Protein AF-A0A1Q7LDL9-F1 (afdb_monomer)

Solvent-accessible surface area (backbone atoms only — not comparable to full-atom values): 6620 Å² total; per-residue (Å²): 138,89,86,85,87,60,96,47,72,62,63,42,16,44,54,49,20,53,54,46,51,75,64,62,72,51,67,47,72,52,79,84,56,84,86,39,49,61,25,43,54,41,41,68,68,46,92,80,62,68,34,70,64,28,32,40,36,53,66,73,58,62,73,74,49,56,92,86,45,90,86,44,47,70,58,53,44,42,66,63,42,33,66,70,57,49,45,73,43,73,46,76,63,55,26,69,52,61,64,71,60,42,52,49,60,54,56,76,72,111

Mean predicted aligned error: 3.22 Å

Sequence (110 aa):
MIVRVFEDKHSLSEAAAEQASAAVRRAVIVATRASQLDFIDALTNAKNNDWQRVEMFHLDEYVGLPISHPAIFRKYLLDRLIHKVGIKRYHFLDGSDHPAEVVRRVGEAL

Foldseek 3Di:
DDDDDDPDLLVVLLVLLVVCLVVFDAEDEDDDDPSCQNNLVNNLPDPRDPLQRHAYEYDDFAAPDDPPDPPTVVVVCCVRPCVSNPRDHYQDQDNDDDNVVSCV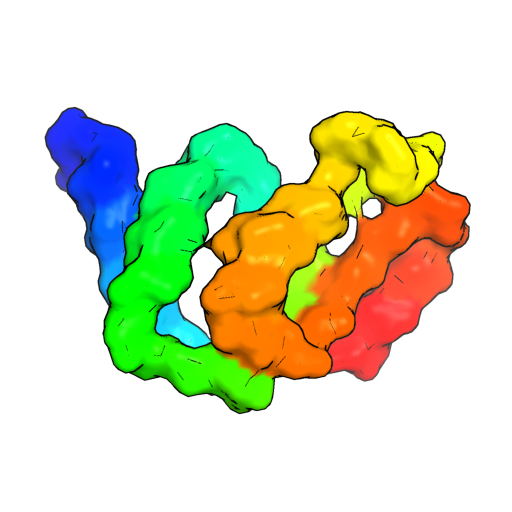VSVVVD

Nearest PDB structures (foldseek):
  2ri0-assembly2_B  TM=8.093E-01  e=4.390E-05  Streptococcus mutans
  3lwd-assembly1_A-2  TM=8.182E-01  e=7.830E-05  Chromohalobacter israelensis DSM 3043
  3h5w-assembly1_A  TM=4.295E-01  e=3.797E-01  Rattus norvegicus
  2qu7-assembly1_B  TM=5.177E-01  e=1.288E+00  Staphylococcus saprophyticus subsp. saprophyticus ATCC 15305 = NCTC 7292

Structure (mmCIF, N/CA/C/O backbone):
data_AF-A0A1Q7LDL9-F1
#
_entry.id   AF-A0A1Q7LDL9-F1
#
loop_
_atom_site.group_PDB
_atom_site.id
_atom_site.type_symbol
_atom_site.label_atom_id
_atom_site.label_alt_id
_atom_site.label_comp_id
_atom_site.label_asym_id
_atom_site.label_entity_id
_atom_site.label_seq_id
_atom_site.pdbx_PDB_ins_code
_atom_site.Cartn_x
_atom_site.Cartn_y
_atom_site.Cartn_z
_atom_site.occupancy
_atom_site.B_iso_or_equiv
_atom_site.auth_seq_id
_atom_site.auth_comp_id
_atom_site.auth_asym_id
_atom_site.auth_atom_id
_atom_site.pdbx_PDB_model_num
ATOM 1 N N . MET A 1 1 ? -21.027 12.546 -4.596 1.00 86.69 1 MET A N 1
ATOM 2 C CA . MET A 1 1 ? -19.620 12.782 -4.206 1.00 86.69 1 MET A CA 1
ATOM 3 C C . MET A 1 1 ? -19.623 13.386 -2.813 1.00 86.69 1 MET A C 1
ATOM 5 O O . MET A 1 1 ? -20.337 14.359 -2.618 1.00 86.69 1 MET A O 1
ATOM 9 N N . ILE A 1 2 ? -18.911 12.790 -1.856 1.00 94.19 2 ILE A N 1
ATOM 10 C CA . ILE A 1 2 ? -18.773 13.330 -0.495 1.00 94.19 2 ILE A CA 1
ATOM 11 C C . ILE A 1 2 ? -17.408 14.010 -0.416 1.00 94.19 2 ILE A C 1
ATOM 13 O O . ILE A 1 2 ? -16.407 13.394 -0.772 1.00 94.19 2 ILE A O 1
ATOM 17 N N . VAL A 1 3 ? -17.373 15.262 0.035 1.00 96.50 3 VAL A N 1
ATOM 18 C CA . VAL A 1 3 ? -16.135 16.020 0.254 1.00 96.50 3 VAL A CA 1
ATOM 19 C C . VAL A 1 3 ? -16.023 16.310 1.743 1.00 96.50 3 VAL A C 1
ATOM 21 O O . VAL A 1 3 ? -16.973 16.795 2.353 1.00 96.50 3 VAL A O 1
ATOM 24 N N . ARG A 1 4 ? -14.869 15.991 2.328 1.00 97.44 4 ARG A N 1
ATOM 25 C CA . ARG A 1 4 ? -14.530 16.292 3.722 1.00 97.44 4 ARG A CA 1
ATOM 26 C C . ARG A 1 4 ? -13.294 17.181 3.717 1.00 97.44 4 ARG A C 1
ATOM 28 O O . ARG A 1 4 ? -12.340 16.881 3.005 1.00 97.44 4 ARG A O 1
ATOM 35 N N . VAL A 1 5 ? -13.331 18.260 4.488 1.00 97.69 5 VAL A N 1
ATOM 36 C CA . VAL A 1 5 ? -12.206 19.184 4.667 1.00 97.69 5 VAL A CA 1
ATOM 37 C C . VAL A 1 5 ? -11.743 19.061 6.110 1.00 97.69 5 VAL A C 1
ATOM 39 O O . VAL A 1 5 ? -12.571 19.011 7.017 1.00 97.69 5 VAL A O 1
ATOM 42 N N . PHE A 1 6 ? -10.434 18.977 6.297 1.00 97.94 6 PHE A N 1
ATOM 43 C CA . PHE A 1 6 ? -9.790 18.840 7.597 1.00 97.94 6 PHE A CA 1
ATOM 44 C C . PHE A 1 6 ? -8.864 20.028 7.820 1.00 97.94 6 PHE A C 1
ATOM 46 O O . PHE A 1 6 ? -8.432 20.665 6.858 1.00 97.94 6 PHE A O 1
ATOM 53 N N . GLU A 1 7 ? -8.590 20.325 9.084 1.00 97.94 7 GLU A N 1
ATOM 54 C CA . GLU A 1 7 ? -7.743 21.450 9.480 1.00 97.94 7 GLU A CA 1
ATOM 55 C C . GLU A 1 7 ? -6.295 21.257 9.018 1.00 97.94 7 GLU A C 1
ATOM 57 O O . GLU A 1 7 ? -5.650 22.204 8.568 1.00 97.94 7 GLU A O 1
ATOM 62 N N . ASP A 1 8 ? -5.804 20.017 9.064 1.00 96.50 8 ASP A N 1
ATOM 63 C CA . ASP A 1 8 ? -4.428 19.687 8.725 1.00 96.50 8 ASP A CA 1
ATOM 64 C C . ASP A 1 8 ? -4.280 18.297 8.076 1.00 96.50 8 ASP A C 1
ATOM 66 O O . ASP A 1 8 ? -5.223 17.515 7.913 1.00 96.50 8 ASP A O 1
ATOM 70 N N . LYS A 1 9 ? -3.044 17.985 7.674 1.00 95.50 9 LYS A N 1
ATOM 71 C CA . LYS A 1 9 ? -2.680 16.708 7.050 1.00 95.50 9 LYS A CA 1
ATOM 72 C C . LYS A 1 9 ? -2.827 15.518 8.008 1.00 95.50 9 LYS A C 1
ATOM 74 O O . LYS A 1 9 ? -3.116 14.410 7.550 1.00 95.50 9 LYS A O 1
ATOM 79 N N . HIS A 1 10 ? -2.614 15.727 9.305 1.00 96.12 10 HIS A N 1
ATOM 80 C CA . HIS A 1 10 ? -2.636 14.659 10.300 1.00 96.12 10 HIS A CA 1
ATOM 81 C C . HIS A 1 10 ? -4.066 14.167 10.529 1.00 96.12 10 HIS A C 1
ATOM 83 O O . HIS A 1 10 ? -4.353 12.992 10.319 1.00 96.12 10 HIS A O 1
ATOM 89 N N . SER A 1 11 ? -4.981 15.087 10.828 1.00 97.56 11 SER A N 1
ATOM 90 C CA . SER A 1 11 ? -6.412 14.827 11.001 1.00 97.56 11 SER A CA 1
ATOM 91 C C . SER A 1 11 ? -7.056 14.214 9.751 1.00 97.56 11 SER A C 1
ATOM 93 O O . SER A 1 11 ? -7.849 13.277 9.861 1.00 97.56 11 SER A O 1
ATOM 95 N N . LEU A 1 12 ? -6.662 14.659 8.548 1.00 97.56 12 LEU A N 1
ATOM 96 C CA . LEU A 1 12 ? -7.034 13.998 7.289 1.00 97.56 12 LEU A CA 1
ATOM 97 C C . LEU A 1 12 ? -6.573 12.532 7.264 1.00 97.56 12 LEU A C 1
ATOM 99 O O . LEU A 1 12 ? -7.339 11.645 6.886 1.00 97.56 12 LEU A O 1
ATOM 103 N N . SER A 1 13 ? -5.315 12.283 7.627 1.00 97.06 13 SER A N 1
ATOM 104 C CA . SER A 1 13 ? -4.683 10.963 7.550 1.00 97.06 13 SER A CA 1
ATOM 105 C C . SER A 1 13 ? -5.285 9.974 8.544 1.00 97.06 13 SER A C 1
ATOM 107 O O . SER A 1 13 ? -5.539 8.828 8.176 1.00 97.06 13 SER A O 1
ATOM 109 N N . GLU A 1 14 ? -5.584 10.417 9.765 1.00 96.81 14 GLU A N 1
ATOM 110 C CA . GLU A 1 14 ? -6.280 9.616 10.776 1.00 96.81 14 GLU A CA 1
ATOM 111 C C . GLU A 1 14 ? -7.690 9.244 10.318 1.00 96.81 14 GLU A C 1
ATOM 113 O O . GLU A 1 14 ? -8.060 8.069 10.326 1.00 96.81 14 GLU A O 1
ATOM 118 N N . ALA A 1 15 ? -8.459 10.221 9.830 1.00 96.88 15 ALA A N 1
ATOM 119 C CA . ALA A 1 15 ? -9.809 9.970 9.340 1.00 96.88 15 ALA A CA 1
ATOM 120 C C . ALA A 1 15 ? -9.826 9.056 8.104 1.00 96.88 15 ALA A C 1
ATOM 122 O O . ALA A 1 15 ? -10.722 8.220 7.954 1.00 96.88 15 ALA A O 1
ATOM 123 N N . ALA A 1 16 ? -8.841 9.194 7.212 1.00 96.25 16 ALA A N 1
ATOM 124 C CA . ALA A 1 16 ? -8.670 8.300 6.075 1.00 96.25 16 ALA A CA 1
ATOM 125 C C . ALA A 1 16 ? -8.290 6.882 6.530 1.00 96.25 16 ALA A C 1
ATOM 127 O O . ALA A 1 16 ? -8.832 5.914 5.997 1.00 96.25 16 ALA A O 1
ATOM 128 N N . ALA A 1 17 ? -7.403 6.740 7.519 1.00 96.00 17 ALA A N 1
ATOM 129 C CA . ALA A 1 17 ? -6.991 5.452 8.075 1.00 96.00 17 ALA A CA 1
ATOM 130 C C . ALA A 1 17 ? -8.142 4.729 8.783 1.00 96.00 17 ALA A C 1
ATOM 132 O O . ALA A 1 17 ? -8.292 3.515 8.625 1.00 96.00 17 ALA A O 1
ATOM 133 N N . GLU A 1 18 ? -8.988 5.461 9.507 1.00 95.62 18 GLU A N 1
ATOM 134 C CA . GLU A 1 18 ? -10.208 4.926 10.110 1.00 95.62 18 GLU A CA 1
ATOM 135 C C . GLU A 1 18 ? -11.173 4.418 9.032 1.00 95.62 18 GLU A C 1
ATOM 137 O O . GLU A 1 18 ? -11.609 3.264 9.071 1.00 95.62 18 GLU A O 1
ATOM 142 N N . GLN A 1 19 ? -11.441 5.243 8.014 1.00 94.94 19 GLN A N 1
ATOM 143 C CA . GLN A 1 19 ? -12.301 4.860 6.895 1.00 94.94 19 GLN A CA 1
ATOM 144 C C . GLN A 1 19 ? -11.750 3.639 6.145 1.00 94.94 19 GLN A C 1
ATOM 146 O O . GLN A 1 19 ? -12.505 2.722 5.815 1.00 94.94 19 GLN A O 1
ATOM 151 N N . ALA A 1 20 ? -10.442 3.606 5.889 1.00 94.81 20 ALA A N 1
ATOM 152 C CA . ALA A 1 20 ? -9.782 2.479 5.246 1.00 94.81 20 ALA A CA 1
ATOM 153 C C . ALA A 1 20 ? -9.885 1.218 6.111 1.00 94.81 20 ALA A C 1
ATOM 155 O O . ALA A 1 20 ? -10.293 0.183 5.600 1.00 94.81 20 ALA A O 1
ATOM 156 N N . SER A 1 21 ? -9.614 1.301 7.415 1.00 94.12 21 SER A N 1
ATOM 157 C CA . SER A 1 21 ? -9.705 0.153 8.332 1.00 94.12 21 SER A CA 1
ATOM 158 C C . SER A 1 21 ? -11.117 -0.438 8.390 1.00 94.12 21 SER A C 1
ATOM 160 O O . SER A 1 21 ? -11.281 -1.652 8.453 1.00 94.12 21 SER A O 1
ATOM 162 N N . ALA A 1 22 ? -12.154 0.399 8.302 1.00 93.12 22 ALA A N 1
ATOM 163 C CA . ALA A 1 22 ? -13.538 -0.070 8.222 1.00 93.12 22 ALA A CA 1
ATOM 164 C C . ALA A 1 22 ? -13.875 -0.757 6.879 1.00 93.12 22 ALA A C 1
ATOM 166 O O . ALA A 1 22 ? -14.767 -1.609 6.821 1.00 93.12 22 ALA A O 1
ATOM 167 N N . ALA A 1 23 ? -13.182 -0.385 5.798 1.00 92.44 23 ALA A N 1
ATOM 168 C CA . ALA A 1 23 ? -13.410 -0.895 4.446 1.00 92.44 23 ALA A CA 1
ATOM 169 C C . ALA A 1 23 ? -12.535 -2.109 4.085 1.00 92.44 23 ALA A C 1
ATOM 171 O O . ALA A 1 23 ? -12.941 -2.929 3.256 1.00 92.44 23 ALA A O 1
ATOM 172 N N . VAL A 1 24 ? -11.351 -2.238 4.691 1.00 91.62 24 VAL A N 1
ATOM 173 C CA . VAL A 1 24 ? -10.407 -3.334 4.445 1.00 91.62 24 VAL A CA 1
ATOM 174 C C . VAL A 1 24 ? -11.086 -4.661 4.768 1.00 91.62 24 VAL A C 1
ATOM 176 O O . VAL A 1 24 ? -11.588 -4.895 5.867 1.00 91.62 24 VAL A O 1
ATOM 179 N N . ARG A 1 25 ? -11.116 -5.551 3.774 1.00 85.38 25 ARG A N 1
ATOM 180 C CA . ARG A 1 25 ? -11.716 -6.885 3.901 1.00 85.38 25 ARG A CA 1
ATOM 181 C C . ARG A 1 25 ? -10.713 -7.965 3.526 1.00 85.38 25 ARG A C 1
ATOM 183 O O . ARG A 1 25 ? -10.160 -8.622 4.398 1.00 85.38 25 ARG A O 1
ATOM 190 N N . ARG A 1 26 ? -10.502 -8.161 2.223 1.00 90.88 26 ARG A N 1
ATOM 191 C CA . ARG A 1 26 ? -9.636 -9.220 1.678 1.00 90.88 26 ARG A CA 1
ATOM 192 C C . ARG A 1 26 ? -8.508 -8.696 0.809 1.00 90.88 26 ARG A C 1
ATOM 194 O O . ARG A 1 26 ? -7.419 -9.239 0.901 1.00 90.88 26 ARG A O 1
ATOM 201 N N . ALA A 1 27 ? -8.760 -7.670 0.003 1.00 93.94 27 ALA A N 1
ATOM 202 C CA . ALA A 1 27 ? -7.786 -7.132 -0.935 1.00 93.94 27 ALA A CA 1
ATOM 203 C C . ALA A 1 27 ? -7.702 -5.609 -0.818 1.00 9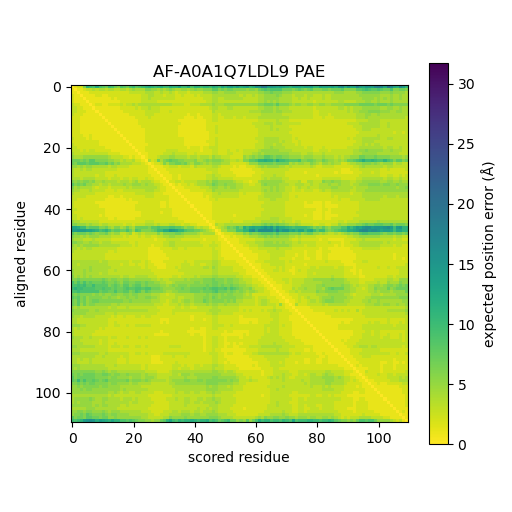3.94 27 ALA A C 1
ATOM 205 O O . ALA A 1 27 ? -8.716 -4.953 -0.567 1.00 93.94 27 ALA A O 1
ATOM 206 N N . VAL A 1 28 ? -6.501 -5.066 -0.995 1.00 95.25 28 VAL A N 1
ATOM 207 C CA . VAL A 1 28 ? -6.235 -3.624 -1.007 1.00 95.25 28 VAL A CA 1
ATOM 208 C C . VAL A 1 28 ? -5.267 -3.273 -2.127 1.00 95.25 28 VAL A C 1
ATOM 210 O O . VAL A 1 28 ? -4.327 -4.017 -2.388 1.00 95.25 28 VAL A O 1
ATOM 213 N N . ILE A 1 29 ? -5.467 -2.112 -2.747 1.00 95.62 29 ILE A N 1
ATOM 214 C CA . ILE A 1 29 ? -4.471 -1.475 -3.613 1.00 95.62 29 ILE A CA 1
ATOM 215 C C . ILE A 1 29 ? -3.881 -0.305 -2.833 1.00 95.62 29 ILE A C 1
ATOM 217 O O . ILE A 1 29 ? -4.630 0.481 -2.250 1.00 95.62 29 ILE A O 1
ATOM 221 N N . VAL A 1 30 ? -2.555 -0.196 -2.798 1.00 95.06 30 VAL A N 1
ATOM 222 C CA . VAL A 1 30 ? -1.872 0.813 -1.977 1.00 95.06 30 VAL A CA 1
ATOM 223 C C . VAL A 1 30 ? -1.107 1.784 -2.861 1.00 95.06 30 VAL A C 1
ATOM 225 O O . VAL A 1 30 ? -0.232 1.387 -3.627 1.00 95.06 30 VAL A O 1
ATOM 228 N N . ALA A 1 31 ? -1.442 3.066 -2.723 1.00 94.56 31 ALA A N 1
ATOM 229 C CA . ALA A 1 31 ? -0.722 4.156 -3.360 1.00 94.56 31 ALA A CA 1
ATOM 230 C C . ALA A 1 31 ? 0.565 4.489 -2.598 1.00 94.56 31 ALA A C 1
ATOM 232 O O . ALA A 1 31 ? 0.637 4.382 -1.371 1.00 94.56 31 ALA A O 1
ATOM 233 N N . THR A 1 32 ? 1.562 4.975 -3.324 1.00 91.00 32 THR A N 1
ATOM 234 C CA . THR A 1 32 ? 2.874 5.353 -2.796 1.00 91.00 32 THR A CA 1
ATOM 235 C C . THR A 1 32 ? 3.155 6.809 -3.158 1.00 91.00 32 THR A C 1
ATOM 237 O O . THR A 1 32 ? 2.965 7.226 -4.295 1.00 91.00 32 THR A O 1
ATOM 240 N N . ARG A 1 33 ? 3.509 7.635 -2.159 1.00 89.88 33 ARG A N 1
ATOM 241 C CA . ARG A 1 33 ? 4.043 9.015 -2.276 1.00 89.88 33 ARG A CA 1
ATOM 242 C C . ARG A 1 33 ? 4.113 9.670 -0.897 1.00 89.88 33 ARG A C 1
ATOM 244 O O . ARG A 1 33 ? 3.565 9.159 0.076 1.00 89.88 33 ARG A O 1
ATOM 251 N N . ALA A 1 34 ? 4.735 10.846 -0.817 1.00 90.50 34 ALA A N 1
ATOM 252 C CA . ALA A 1 34 ? 4.839 11.621 0.423 1.00 90.50 34 ALA A CA 1
ATOM 253 C C . ALA A 1 34 ? 3.475 11.951 1.068 1.00 90.50 34 ALA A C 1
ATOM 255 O O . ALA A 1 34 ? 3.373 12.031 2.292 1.00 90.50 34 ALA A O 1
ATOM 256 N N . SER A 1 35 ? 2.416 12.094 0.263 1.00 91.88 35 SER A N 1
ATOM 257 C CA . SER A 1 35 ? 1.053 12.305 0.767 1.00 91.88 35 SER A CA 1
ATOM 258 C C . SER A 1 35 ? 0.506 11.105 1.545 1.00 91.88 35 SER A C 1
ATOM 260 O O . SER A 1 35 ? -0.384 11.284 2.363 1.00 91.88 35 SER A O 1
ATOM 262 N N . GLN A 1 36 ? 1.040 9.903 1.312 1.00 95.00 36 GLN A N 1
ATOM 263 C CA . GLN A 1 36 ? 0.588 8.659 1.939 1.00 95.00 36 GLN A CA 1
ATOM 264 C C . GLN A 1 36 ? 1.302 8.361 3.261 1.00 95.00 36 GLN A C 1
ATOM 266 O O . GLN A 1 36 ? 0.886 7.456 3.969 1.00 95.00 36 GLN A O 1
ATOM 271 N N . LEU A 1 37 ? 2.371 9.091 3.608 1.00 93.94 37 LEU A N 1
ATOM 272 C CA . LEU A 1 37 ? 3.213 8.785 4.774 1.00 93.94 37 LEU A CA 1
ATOM 273 C C . LEU A 1 37 ? 2.418 8.719 6.083 1.00 93.94 37 LEU A C 1
ATOM 275 O O . LEU A 1 37 ? 2.389 7.669 6.719 1.00 93.94 37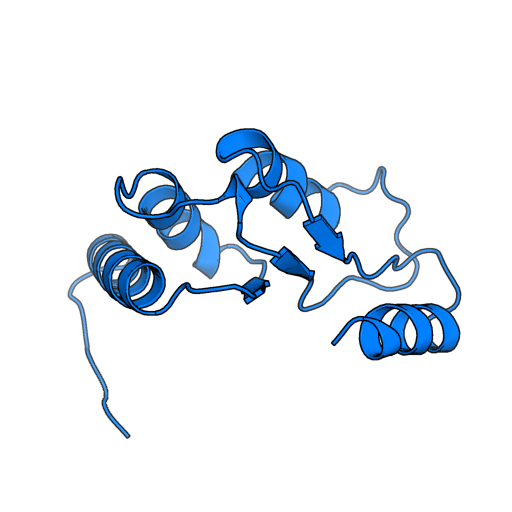 LEU A O 1
ATOM 279 N N . ASP A 1 38 ? 1.741 9.809 6.436 1.00 96.56 38 ASP A N 1
ATOM 280 C CA . ASP A 1 38 ? 1.020 9.913 7.711 1.00 96.56 38 ASP A CA 1
ATOM 281 C C . ASP A 1 38 ? -0.202 8.982 7.724 1.00 96.56 38 ASP A C 1
ATOM 283 O O . ASP A 1 38 ? -0.531 8.388 8.746 1.00 96.56 38 ASP A O 1
ATOM 287 N N . PHE A 1 39 ? -0.833 8.781 6.561 1.00 96.88 39 PHE A N 1
ATOM 288 C CA . PHE A 1 39 ? -1.939 7.840 6.391 1.00 96.88 39 PHE A CA 1
ATOM 289 C C . PHE A 1 39 ? -1.505 6.388 6.616 1.00 96.88 39 PHE A C 1
ATOM 291 O O . PH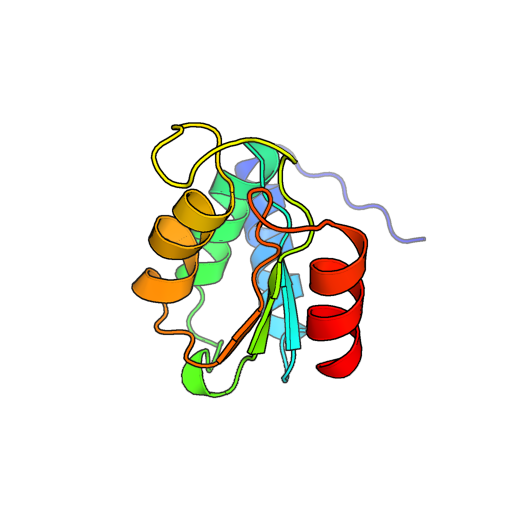E A 1 39 ? -2.167 5.670 7.359 1.00 96.88 39 PHE A O 1
ATOM 298 N N . ILE A 1 40 ? -0.397 5.943 6.013 1.00 96.50 40 ILE A N 1
ATOM 299 C CA . ILE A 1 40 ? 0.119 4.581 6.202 1.00 96.50 40 ILE A CA 1
ATOM 300 C C . ILE A 1 40 ? 0.570 4.379 7.650 1.00 96.50 40 ILE A C 1
ATOM 302 O O . ILE A 1 40 ? 0.304 3.323 8.228 1.00 96.50 40 ILE A O 1
ATOM 306 N N . ASP A 1 41 ? 1.193 5.379 8.274 1.00 96.12 41 ASP A N 1
ATOM 307 C CA . ASP A 1 41 ? 1.543 5.286 9.692 1.00 96.12 41 ASP A CA 1
ATOM 308 C C .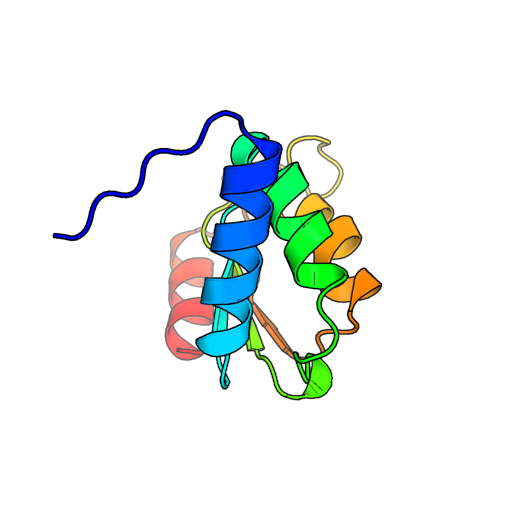 ASP A 1 41 ? 0.297 5.178 10.584 1.00 96.12 41 ASP A C 1
ATOM 310 O O . ASP A 1 41 ? 0.245 4.283 11.430 1.00 96.12 41 ASP A O 1
ATOM 314 N N . ALA A 1 42 ? -0.744 5.981 10.351 1.00 96.56 42 ALA A N 1
ATOM 315 C CA . ALA A 1 42 ? -2.012 5.865 11.072 1.00 96.56 42 ALA A CA 1
ATOM 316 C C . ALA A 1 42 ? -2.703 4.507 10.827 1.00 96.56 42 ALA A C 1
ATOM 318 O O . ALA A 1 42 ? -3.132 3.841 11.770 1.00 96.56 42 ALA A O 1
ATOM 319 N N . LEU A 1 43 ? -2.754 4.047 9.573 1.00 95.88 43 LEU A N 1
ATOM 320 C CA . LEU A 1 43 ? -3.397 2.792 9.174 1.00 95.88 43 LEU A CA 1
ATOM 321 C C . LEU A 1 43 ? -2.712 1.565 9.785 1.00 95.88 43 LEU A C 1
ATOM 323 O O . LEU A 1 43 ? -3.381 0.630 10.224 1.00 95.88 43 LEU A O 1
ATOM 327 N N . THR A 1 44 ? -1.380 1.561 9.827 1.00 95.38 44 THR A N 1
ATOM 328 C CA . THR A 1 44 ? -0.602 0.452 10.401 1.00 95.38 44 THR A CA 1
ATOM 329 C C . THR A 1 44 ? -0.674 0.401 11.927 1.00 95.38 44 THR A C 1
ATOM 331 O O . THR A 1 44 ? -0.505 -0.673 12.498 1.00 95.38 44 THR A O 1
ATOM 334 N N . ASN A 1 45 ? -0.985 1.524 12.581 1.00 94.06 45 ASN A N 1
ATOM 335 C CA . ASN A 1 45 ? -1.219 1.599 14.025 1.00 94.06 45 ASN A CA 1
ATOM 336 C C . ASN A 1 45 ? -2.677 1.289 14.429 1.00 94.06 45 ASN A C 1
ATOM 338 O O . ASN A 1 45 ? -2.965 1.122 15.618 1.00 94.06 45 ASN A O 1
ATOM 342 N N . ALA A 1 46 ? -3.608 1.194 13.473 1.00 90.31 46 ALA A N 1
ATOM 343 C CA . ALA A 1 46 ? -5.004 0.866 13.747 1.00 90.31 46 ALA A CA 1
ATOM 344 C C . ALA A 1 46 ? -5.160 -0.599 14.201 1.00 90.31 46 ALA A C 1
ATOM 346 O O . ALA A 1 46 ? -4.687 -1.531 13.551 1.00 90.31 46 ALA A O 1
ATOM 347 N N . LYS A 1 47 ? -5.874 -0.825 15.312 1.00 77.69 47 LYS A N 1
ATOM 348 C CA . LYS A 1 47 ? -5.953 -2.141 15.983 1.00 77.69 47 LYS A CA 1
ATOM 349 C C . LYS A 1 47 ? -6.869 -3.173 15.311 1.00 77.69 47 LYS A C 1
ATOM 351 O O . LYS A 1 47 ? -6.880 -4.325 15.729 1.00 77.69 47 LYS A O 1
ATOM 356 N N . ASN A 1 48 ? -7.637 -2.779 14.297 1.00 80.44 48 ASN A N 1
ATOM 357 C CA . ASN A 1 48 ? -8.778 -3.570 13.820 1.00 80.44 48 ASN A CA 1
ATOM 358 C C . ASN A 1 48 ? -8.531 -4.316 12.497 1.00 80.44 48 ASN A C 1
ATOM 360 O O . ASN A 1 48 ? -9.449 -4.948 11.979 1.00 80.44 48 ASN A O 1
ATOM 364 N N . ASN A 1 49 ? -7.313 -4.268 11.954 1.00 86.50 49 ASN A N 1
ATOM 365 C CA . ASN A 1 49 ? -6.997 -4.878 10.664 1.00 86.50 49 ASN A CA 1
ATOM 366 C C . ASN A 1 49 ? -6.325 -6.248 10.849 1.00 86.50 49 ASN A C 1
ATOM 368 O O . ASN A 1 49 ? -5.215 -6.345 11.371 1.00 86.50 49 ASN A O 1
ATOM 372 N N . ASP A 1 50 ? -6.973 -7.316 10.375 1.00 92.31 50 ASP A N 1
ATOM 373 C CA . ASP A 1 50 ? -6.372 -8.654 10.301 1.00 92.31 50 ASP A CA 1
ATOM 374 C C . ASP A 1 50 ? -5.508 -8.786 9.036 1.00 92.31 50 ASP A C 1
ATOM 376 O O . ASP A 1 50 ? -5.888 -9.391 8.028 1.00 92.31 50 ASP A O 1
ATOM 380 N N . TRP A 1 51 ? -4.324 -8.174 9.084 1.00 94.88 51 TRP A N 1
ATOM 381 C CA . TRP A 1 51 ? -3.384 -8.081 7.963 1.00 94.88 51 TRP A CA 1
ATOM 382 C C . TRP A 1 51 ? -2.908 -9.432 7.420 1.00 94.88 51 TRP A C 1
ATOM 384 O O . TRP A 1 51 ? -2.523 -9.528 6.257 1.00 94.88 51 TRP A O 1
ATOM 394 N N . GLN A 1 52 ? -2.986 -10.498 8.219 1.00 94.06 52 GLN A N 1
ATOM 395 C CA . GLN A 1 52 ? -2.639 -11.858 7.793 1.00 94.06 52 GLN A CA 1
ATOM 396 C C . GLN A 1 52 ? -3.604 -12.395 6.727 1.00 94.06 52 GLN A C 1
ATOM 398 O O . GLN A 1 52 ? -3.256 -13.283 5.942 1.00 94.06 52 GLN A O 1
ATOM 403 N N . ARG A 1 53 ? -4.830 -11.863 6.696 1.00 93.81 53 ARG A N 1
ATOM 404 C CA . ARG A 1 53 ? -5.877 -12.236 5.740 1.00 93.81 53 ARG A CA 1
ATOM 405 C C . ARG A 1 53 ? -5.975 -11.276 4.564 1.00 93.81 53 ARG A C 1
ATOM 407 O O . ARG A 1 53 ? -6.649 -11.626 3.595 1.00 93.81 53 ARG A O 1
ATOM 414 N N . VAL A 1 54 ? -5.301 -10.132 4.632 1.00 95.44 54 VAL A N 1
ATOM 415 C CA . VAL A 1 54 ? -5.276 -9.123 3.574 1.00 95.44 54 VAL A CA 1
ATOM 416 C C . VAL A 1 54 ? -4.262 -9.505 2.499 1.00 95.44 54 VAL A C 1
ATOM 418 O O . VAL A 1 54 ? -3.170 -9.994 2.781 1.00 95.44 54 VAL A O 1
ATOM 421 N N . GLU A 1 55 ? -4.652 -9.266 1.256 1.00 97.19 55 GLU A N 1
ATOM 422 C CA . GLU A 1 55 ? -3.837 -9.385 0.060 1.00 97.19 55 GLU A CA 1
ATOM 423 C C . GLU A 1 55 ? -3.614 -8.000 -0.546 1.00 97.19 55 GLU A C 1
ATOM 425 O O . GLU A 1 55 ? -4.560 -7.228 -0.710 1.00 97.19 55 GLU A O 1
ATOM 430 N N . MET A 1 56 ? -2.360 -7.648 -0.810 1.00 97.00 56 MET A N 1
ATOM 431 C CA . MET A 1 56 ? -1.989 -6.300 -1.240 1.00 97.00 56 MET A CA 1
ATOM 432 C C . MET A 1 56 ? -1.567 -6.274 -2.708 1.00 97.00 56 MET A C 1
ATOM 434 O O . MET A 1 56 ? -0.761 -7.086 -3.147 1.00 97.00 56 MET A O 1
ATOM 438 N N . PHE A 1 57 ? -2.064 -5.297 -3.452 1.00 96.75 57 PHE A N 1
ATOM 439 C CA . PHE A 1 57 ? -1.680 -5.036 -4.831 1.00 96.75 57 PHE A CA 1
ATOM 440 C C . PHE A 1 57 ? -0.962 -3.690 -4.921 1.00 96.75 57 PHE A C 1
ATOM 442 O O . PHE A 1 57 ? -1.433 -2.669 -4.408 1.00 96.75 57 PHE A O 1
ATOM 449 N N . HIS A 1 58 ? 0.200 -3.696 -5.567 1.00 95.06 58 HIS A N 1
ATOM 450 C CA . HIS A 1 58 ? 0.965 -2.484 -5.823 1.00 95.06 58 HIS A CA 1
ATOM 451 C C . HIS A 1 58 ? 0.270 -1.642 -6.897 1.00 95.06 58 HIS A C 1
ATOM 453 O O . HIS A 1 58 ? -0.060 -2.168 -7.957 1.00 95.06 58 HIS A O 1
ATOM 459 N N . LEU A 1 59 ? 0.048 -0.351 -6.629 1.00 95.75 59 LEU A N 1
ATOM 460 C CA . LEU A 1 59 ? -0.645 0.533 -7.567 1.00 95.75 59 LEU A CA 1
ATOM 461 C C . LEU A 1 59 ? 0.199 0.869 -8.805 1.00 95.75 59 LEU A C 1
ATOM 463 O O . LEU A 1 59 ? -0.301 0.796 -9.923 1.00 95.75 59 LEU A O 1
ATOM 467 N N . ASP A 1 60 ? 1.455 1.267 -8.606 1.00 95.12 60 ASP A N 1
ATOM 468 C CA . ASP A 1 60 ? 2.341 1.736 -9.668 1.00 95.12 60 ASP A CA 1
ATOM 469 C C . ASP A 1 60 ? 3.820 1.518 -9.309 1.00 95.12 60 ASP A C 1
ATOM 471 O O . ASP A 1 60 ? 4.175 1.323 -8.155 1.00 95.12 60 ASP A O 1
ATOM 475 N N . GLU A 1 61 ? 4.705 1.503 -10.304 1.00 94.56 61 GLU A N 1
ATOM 476 C CA . GLU A 1 61 ? 6.159 1.492 -10.105 1.00 94.56 61 GLU A CA 1
ATOM 477 C C . GLU A 1 61 ? 6.843 2.164 -11.302 1.00 94.56 61 GLU A C 1
ATOM 479 O O . GLU A 1 61 ? 6.305 2.186 -12.413 1.00 94.56 61 GLU A O 1
ATOM 484 N N . TYR A 1 62 ? 8.046 2.698 -11.091 1.00 93.88 62 TYR A N 1
ATOM 485 C CA . TYR A 1 62 ? 8.870 3.219 -12.177 1.00 93.88 62 TYR A CA 1
ATOM 486 C C . TYR A 1 62 ? 9.437 2.099 -13.054 1.00 93.88 62 TYR A C 1
ATOM 488 O O . TYR A 1 62 ? 10.104 1.189 -12.566 1.00 93.88 62 TYR A O 1
ATOM 496 N N . VAL A 1 63 ? 9.265 2.222 -14.370 1.00 94.50 63 VAL A N 1
ATOM 497 C CA . VAL A 1 63 ? 9.902 1.335 -15.354 1.00 94.50 63 VAL A CA 1
ATOM 498 C C . VAL A 1 63 ? 11.390 1.675 -15.496 1.00 94.50 63 VAL A C 1
ATOM 500 O O . VAL A 1 63 ? 11.767 2.843 -15.567 1.00 94.50 63 VAL A O 1
ATOM 503 N N . GLY A 1 64 ? 12.236 0.648 -15.565 1.00 91.38 64 GLY A N 1
ATOM 504 C CA . GLY A 1 64 ? 13.675 0.752 -15.807 1.00 91.38 64 GLY A CA 1
ATOM 505 C C . GLY A 1 64 ? 14.536 1.010 -14.568 1.00 91.38 64 GLY A C 1
ATOM 506 O O . GLY A 1 64 ? 15.757 1.085 -14.699 1.00 91.38 64 GLY A O 1
ATOM 507 N N . LEU A 1 65 ? 13.950 1.128 -13.369 1.00 89.44 65 LEU A N 1
ATOM 508 C CA . LEU A 1 65 ? 14.721 1.316 -12.136 1.00 89.44 65 LEU A CA 1
ATOM 509 C C . LEU A 1 65 ? 15.033 -0.032 -11.449 1.00 89.44 65 LEU A C 1
ATOM 511 O O . LEU A 1 65 ? 14.114 -0.814 -11.191 1.00 89.44 65 LEU A O 1
ATOM 515 N N . PRO A 1 66 ? 16.307 -0.316 -11.104 1.00 84.94 66 PRO A N 1
ATOM 516 C CA . PRO A 1 66 ? 16.686 -1.534 -10.383 1.00 84.94 66 PRO A CA 1
ATOM 517 C C . PRO A 1 66 ? 16.314 -1.426 -8.905 1.00 84.94 66 PRO A C 1
ATOM 519 O O . PRO A 1 66 ? 16.453 -0.346 -8.349 1.00 84.94 66 PRO A O 1
ATOM 522 N N . ILE A 1 67 ? 15.952 -2.529 -8.231 1.00 82.19 67 ILE A N 1
ATOM 523 C CA . ILE A 1 67 ? 15.463 -2.549 -6.827 1.00 82.19 67 ILE A CA 1
ATOM 524 C C . ILE A 1 67 ? 16.346 -1.805 -5.800 1.00 82.19 67 ILE A C 1
ATOM 526 O O . ILE A 1 67 ? 15.860 -1.391 -4.750 1.00 82.19 67 ILE A O 1
ATOM 530 N N . SER A 1 68 ? 17.631 -1.609 -6.099 1.00 85.88 68 SER A N 1
ATOM 531 C CA . SER A 1 68 ? 18.574 -0.827 -5.292 1.00 85.88 68 SER A CA 1
ATOM 532 C C . SER A 1 68 ? 18.364 0.693 -5.367 1.00 85.88 68 SER A C 1
ATOM 534 O O . SER A 1 68 ? 18.940 1.423 -4.561 1.00 85.88 68 SER A O 1
ATOM 536 N N . HIS A 1 69 ? 17.563 1.192 -6.311 1.00 89.31 69 HIS A N 1
ATOM 537 C CA . HIS A 1 69 ? 17.331 2.617 -6.501 1.00 89.31 69 HIS A CA 1
ATOM 538 C C . HIS A 1 69 ? 16.450 3.190 -5.372 1.00 89.31 69 HIS A C 1
ATOM 540 O O . HIS A 1 69 ? 15.376 2.652 -5.092 1.00 89.31 69 HIS A O 1
ATOM 546 N N . PRO A 1 70 ? 16.832 4.318 -4.741 1.00 87.06 70 PRO A N 1
ATOM 547 C CA . PRO A 1 70 ? 16.154 4.838 -3.547 1.00 87.06 70 PRO A CA 1
ATOM 548 C C . PRO A 1 70 ? 14.708 5.292 -3.790 1.00 87.06 70 PRO A C 1
ATOM 550 O O . PRO A 1 70 ? 13.922 5.366 -2.850 1.00 87.06 70 PRO A O 1
ATOM 553 N N . ALA A 1 71 ? 14.351 5.598 -5.039 1.00 86.62 71 ALA A N 1
ATOM 554 C CA . ALA A 1 71 ? 13.011 6.056 -5.414 1.00 86.62 71 ALA 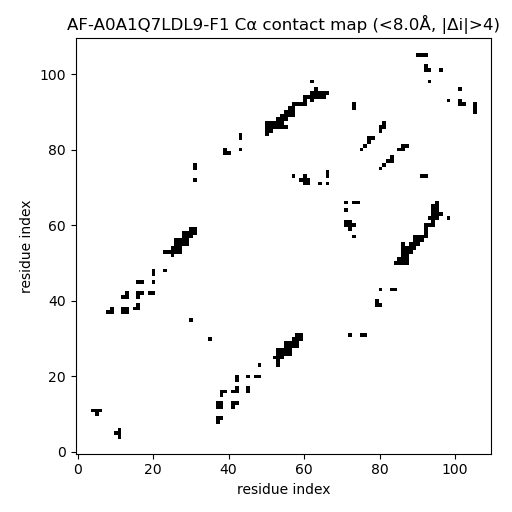A CA 1
ATOM 555 C C . ALA A 1 71 ? 11.982 4.928 -5.631 1.00 86.62 71 ALA A C 1
ATOM 557 O O . ALA A 1 71 ? 10.842 5.226 -5.976 1.00 86.62 71 ALA A O 1
ATOM 558 N N . ILE A 1 72 ? 12.367 3.658 -5.465 1.00 91.25 72 ILE A N 1
ATOM 559 C CA . ILE A 1 72 ? 11.494 2.514 -5.755 1.00 91.25 72 ILE A CA 1
ATOM 560 C C . ILE A 1 72 ? 10.419 2.332 -4.693 1.00 91.25 72 ILE A C 1
ATOM 562 O O . ILE A 1 72 ? 10.687 2.254 -3.489 1.00 91.25 72 ILE A O 1
ATOM 566 N N . PHE A 1 73 ? 9.187 2.191 -5.164 1.00 94.25 73 PHE A N 1
ATOM 567 C CA . PHE A 1 73 ? 8.001 2.088 -4.329 1.00 94.25 73 PHE A CA 1
ATOM 568 C C . PHE A 1 73 ? 7.843 0.716 -3.680 1.00 94.25 73 PHE A C 1
ATOM 570 O O . PHE A 1 73 ? 7.390 0.632 -2.536 1.00 94.25 73 PHE A O 1
ATOM 577 N N . ARG A 1 74 ? 8.335 -0.355 -4.315 1.00 91.75 74 ARG A N 1
ATOM 578 C CA . ARG A 1 74 ? 8.387 -1.683 -3.676 1.00 91.75 74 ARG A CA 1
ATOM 579 C C . ARG A 1 74 ? 9.103 -1.653 -2.326 1.00 91.75 74 ARG A C 1
ATOM 581 O O . ARG A 1 74 ? 8.596 -2.210 -1.355 1.00 91.75 74 ARG A O 1
ATOM 588 N N . LYS A 1 75 ? 10.247 -0.962 -2.232 1.00 90.62 75 LYS A N 1
ATOM 589 C CA . LYS A 1 75 ? 10.993 -0.831 -0.971 1.00 90.62 75 LYS A CA 1
ATOM 590 C C . LYS A 1 75 ? 10.190 -0.059 0.076 1.00 90.62 75 LYS A C 1
ATOM 592 O O . LYS A 1 75 ? 10.107 -0.496 1.220 1.00 90.62 75 LYS A O 1
ATOM 597 N N . TYR A 1 76 ? 9.549 1.038 -0.326 1.00 92.88 76 TYR A N 1
ATOM 598 C CA . TYR A 1 76 ? 8.650 1.802 0.541 1.00 92.88 76 TYR A CA 1
ATOM 599 C C . TYR A 1 76 ? 7.544 0.918 1.142 1.00 92.88 76 TYR A C 1
ATOM 601 O O . TYR A 1 76 ? 7.318 0.965 2.351 1.00 92.88 76 TYR A O 1
ATOM 609 N N . LEU A 1 77 ? 6.885 0.087 0.326 1.00 95.50 77 LEU A N 1
ATOM 610 C CA . LEU A 1 77 ? 5.808 -0.798 0.782 1.00 95.50 77 LEU A CA 1
ATOM 611 C C . LEU A 1 77 ? 6.306 -1.929 1.680 1.00 95.50 77 LEU A C 1
ATOM 613 O O . LEU A 1 77 ? 5.634 -2.248 2.661 1.00 95.50 77 LEU A O 1
ATOM 617 N N . LEU A 1 78 ? 7.471 -2.510 1.375 1.00 94.81 78 LEU A N 1
ATOM 618 C CA . LEU A 1 78 ? 8.108 -3.510 2.235 1.00 94.81 78 LEU A CA 1
ATOM 619 C C . LEU A 1 78 ? 8.349 -2.942 3.633 1.00 94.81 78 LEU A C 1
ATOM 621 O O . LEU A 1 78 ? 7.895 -3.518 4.621 1.00 94.81 78 LEU A O 1
ATOM 625 N N . ASP A 1 79 ? 9.002 -1.784 3.699 1.00 93.50 79 ASP A N 1
ATOM 626 C CA . ASP A 1 79 ? 9.475 -1.206 4.953 1.00 93.50 79 ASP A CA 1
ATOM 627 C C . ASP A 1 79 ? 8.326 -0.614 5.791 1.00 93.50 79 ASP A C 1
ATOM 629 O O . ASP A 1 79 ? 8.301 -0.772 7.011 1.00 93.50 79 ASP A O 1
ATOM 633 N N . ARG A 1 80 ? 7.358 0.063 5.158 1.00 95.00 80 ARG A N 1
ATOM 634 C CA . ARG A 1 80 ? 6.339 0.851 5.879 1.00 95.00 80 ARG A CA 1
ATOM 635 C C . ARG A 1 80 ? 5.001 0.156 6.068 1.00 95.00 80 ARG A C 1
ATOM 637 O O . ARG A 1 80 ? 4.243 0.575 6.935 1.00 95.00 80 ARG A O 1
ATOM 644 N N . LEU A 1 81 ? 4.709 -0.878 5.284 1.00 96.06 81 LEU A N 1
ATOM 645 C CA . LEU A 1 81 ? 3.437 -1.590 5.350 1.00 96.06 81 LEU A CA 1
ATOM 646 C C . LEU A 1 81 ? 3.662 -3.085 5.574 1.00 96.06 81 LEU A C 1
ATOM 648 O O . LEU A 1 81 ? 3.380 -3.585 6.658 1.00 96.06 81 LEU A O 1
ATOM 652 N 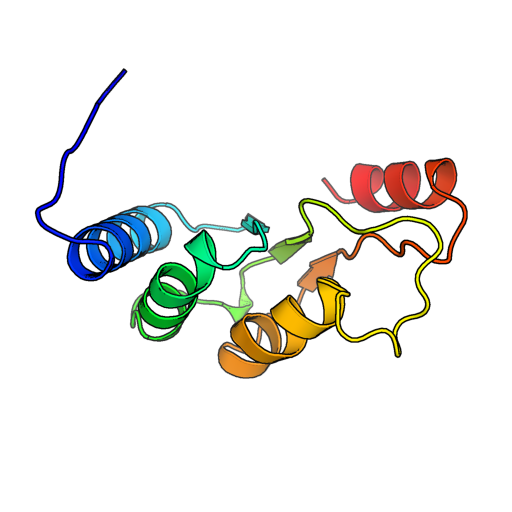N . ILE A 1 82 ? 4.194 -3.797 4.579 1.00 96.81 82 ILE A N 1
ATOM 653 C CA . ILE A 1 82 ? 4.180 -5.266 4.529 1.00 96.81 82 ILE A CA 1
ATOM 654 C C . ILE A 1 82 ? 4.886 -5.873 5.738 1.00 96.81 82 ILE A C 1
ATOM 656 O O . ILE A 1 82 ? 4.270 -6.658 6.453 1.00 96.81 82 ILE A O 1
ATOM 660 N N . HIS A 1 83 ? 6.145 -5.505 5.996 1.00 96.44 83 HIS A N 1
ATOM 661 C CA . HIS A 1 83 ? 6.892 -6.058 7.127 1.00 96.44 83 HIS A CA 1
ATOM 662 C C . HIS A 1 83 ? 6.378 -5.530 8.468 1.00 96.44 83 HIS A C 1
ATOM 664 O O . HIS A 1 83 ? 6.367 -6.268 9.449 1.00 96.44 83 HIS A O 1
ATOM 670 N N . LYS A 1 84 ? 5.910 -4.275 8.501 1.00 95.56 84 LYS A N 1
ATOM 671 C CA . LYS A 1 84 ? 5.399 -3.624 9.714 1.00 95.56 84 LYS A CA 1
ATOM 672 C C . LYS A 1 84 ? 4.150 -4.323 10.259 1.00 95.56 84 LYS A C 1
ATOM 674 O O . LYS A 1 84 ? 4.033 -4.495 11.467 1.00 95.56 84 LYS A O 1
ATOM 679 N N . VAL A 1 85 ? 3.237 -4.739 9.379 1.00 95.38 85 VAL A N 1
ATOM 680 C CA . VAL A 1 85 ? 1.963 -5.373 9.768 1.00 95.38 85 VAL A CA 1
ATOM 681 C C . VAL A 1 85 ? 1.870 -6.870 9.444 1.00 95.38 85 VAL A C 1
ATOM 683 O O . VAL A 1 85 ? 0.904 -7.538 9.810 1.00 95.38 85 VAL A O 1
ATOM 686 N N . GLY A 1 86 ? 2.879 -7.419 8.770 1.00 95.56 86 GLY A N 1
ATOM 687 C CA . GLY A 1 86 ? 2.986 -8.841 8.457 1.00 95.56 86 GLY A CA 1
ATOM 688 C C . GLY A 1 86 ? 2.067 -9.325 7.332 1.00 95.56 86 GLY A C 1
ATOM 689 O O . GLY A 1 86 ? 1.596 -10.459 7.397 1.00 95.56 86 GLY A O 1
ATOM 690 N N . ILE A 1 87 ? 1.791 -8.510 6.308 1.00 97.06 87 ILE A N 1
ATOM 691 C CA . ILE A 1 87 ? 1.001 -8.959 5.144 1.00 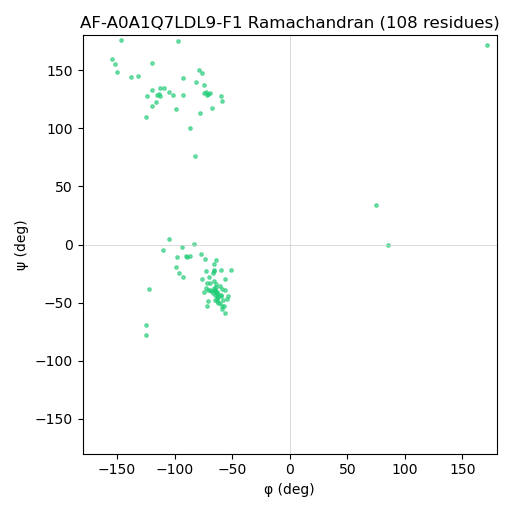97.06 87 ILE A CA 1
ATOM 692 C C . ILE A 1 87 ? 1.708 -10.142 4.469 1.00 97.06 87 ILE A C 1
ATOM 694 O O . ILE A 1 87 ? 2.886 -10.063 4.129 1.00 97.06 87 ILE A O 1
ATOM 698 N N . LYS A 1 88 ? 0.974 -11.239 4.254 1.00 96.50 88 LYS A N 1
ATOM 699 C CA . LYS A 1 88 ? 1.524 -12.490 3.701 1.00 96.50 88 LYS A CA 1
ATOM 700 C C . LYS A 1 88 ? 1.351 -12.652 2.195 1.00 96.50 88 LYS A C 1
ATOM 702 O O . LYS A 1 88 ? 2.095 -13.415 1.590 1.00 96.50 88 LYS A O 1
ATOM 707 N N . ARG A 1 89 ? 0.350 -11.998 1.603 1.00 96.94 89 ARG A N 1
ATOM 708 C CA . ARG A 1 89 ? 0.062 -12.075 0.166 1.00 96.94 89 ARG A CA 1
ATOM 709 C C . ARG A 1 89 ? 0.177 -10.684 -0.430 1.00 96.94 89 ARG A C 1
ATOM 711 O O . ARG A 1 89 ? -0.528 -9.774 0.004 1.00 96.94 89 ARG A O 1
ATOM 718 N N . TYR A 1 90 ? 1.086 -10.509 -1.379 1.00 97.06 90 TYR A N 1
ATOM 719 C CA . TYR A 1 90 ? 1.270 -9.238 -2.059 1.00 97.06 90 TYR A CA 1
ATOM 720 C C . TYR A 1 90 ? 1.771 -9.421 -3.490 1.00 97.06 90 TYR A C 1
ATOM 722 O O . TYR A 1 90 ? 2.531 -10.345 -3.777 1.00 97.06 90 TYR A O 1
ATOM 730 N N . HIS A 1 91 ? 1.378 -8.495 -4.362 1.00 96.75 91 HIS A N 1
ATOM 731 C CA . HIS A 1 91 ? 1.678 -8.509 -5.791 1.00 96.75 91 HIS A CA 1
ATOM 732 C C . HIS A 1 91 ? 2.365 -7.210 -6.191 1.00 96.75 91 HIS A C 1
ATOM 734 O O . HIS A 1 91 ? 1.754 -6.140 -6.189 1.00 96.75 91 HIS A O 1
ATOM 740 N N . PHE A 1 92 ? 3.653 -7.299 -6.519 1.00 95.44 92 PHE A N 1
ATOM 741 C CA . PHE A 1 92 ? 4.432 -6.151 -6.965 1.00 95.44 92 PHE A CA 1
ATOM 742 C C . PHE A 1 92 ? 4.441 -6.014 -8.482 1.00 95.44 92 PHE A C 1
ATOM 744 O O . PHE A 1 92 ? 4.612 -6.988 -9.213 1.00 95.44 92 PHE A O 1
ATOM 751 N N . LEU A 1 93 ? 4.406 -4.764 -8.932 1.00 94.50 93 LEU A N 1
ATOM 752 C CA . LEU A 1 93 ? 4.866 -4.388 -10.262 1.00 94.50 93 LEU A CA 1
ATOM 753 C C . LEU A 1 93 ? 6.400 -4.320 -10.250 1.00 94.50 93 LEU A C 1
ATOM 755 O O . LEU A 1 93 ? 6.977 -3.492 -9.543 1.00 94.50 93 LEU A O 1
ATOM 759 N N . ASP A 1 94 ? 7.065 -5.219 -10.981 1.00 91.88 94 ASP A N 1
ATOM 760 C CA . ASP A 1 94 ? 8.518 -5.170 -11.164 1.00 91.88 94 ASP A CA 1
ATOM 761 C C . ASP A 1 94 ? 8.879 -4.273 -12.345 1.00 91.88 94 ASP A C 1
ATOM 763 O O . ASP A 1 94 ? 8.827 -4.690 -13.497 1.00 91.88 94 ASP A O 1
ATOM 767 N N . GLY A 1 95 ? 9.280 -3.039 -12.047 1.00 91.25 95 GLY A N 1
ATOM 768 C CA . GLY A 1 95 ? 9.699 -2.081 -13.065 1.00 91.25 95 GLY A CA 1
ATOM 769 C C . GLY A 1 95 ? 10.960 -2.466 -13.847 1.00 91.25 95 GLY A C 1
ATOM 770 O O . GLY A 1 95 ? 11.235 -1.841 -14.867 1.00 91.25 95 GLY A O 1
ATOM 771 N N . SER A 1 96 ? 11.727 -3.465 -13.399 1.00 90.56 96 SER A N 1
ATOM 772 C CA . SER A 1 96 ? 12.921 -3.951 -14.108 1.00 90.56 96 SER A CA 1
ATOM 773 C C . SER A 1 96 ? 12.641 -5.084 -15.107 1.00 90.56 96 SER A C 1
ATOM 775 O O . SER A 1 96 ? 13.519 -5.420 -15.898 1.00 90.56 96 SER A O 1
ATOM 777 N N . ASP A 1 97 ? 11.428 -5.644 -15.089 1.00 92.38 97 ASP A N 1
ATOM 778 C CA . ASP A 1 97 ? 10.959 -6.713 -15.981 1.00 92.38 97 ASP A CA 1
ATOM 779 C C . ASP A 1 97 ? 10.149 -6.122 -17.162 1.00 92.38 97 ASP A C 1
ATOM 781 O O . ASP A 1 97 ? 9.908 -4.913 -17.232 1.00 92.38 97 ASP A O 1
ATOM 785 N N . HIS A 1 98 ? 9.736 -6.949 -18.128 1.00 95.38 98 HIS A N 1
ATOM 786 C CA . HIS A 1 98 ? 8.971 -6.496 -19.291 1.00 95.38 98 HIS A CA 1
ATOM 787 C C . HIS A 1 98 ? 7.565 -6.015 -18.874 1.00 95.38 98 HIS A C 1
ATOM 789 O O . HIS A 1 98 ? 6.761 -6.832 -18.413 1.00 95.38 98 HIS A O 1
ATOM 795 N N . PRO A 1 99 ? 7.203 -4.728 -19.074 1.00 94.81 99 PRO A N 1
ATOM 796 C CA . PRO A 1 99 ? 5.979 -4.165 -18.499 1.00 94.81 99 PRO A CA 1
ATOM 797 C C . PRO A 1 99 ? 4.692 -4.908 -18.872 1.00 94.81 99 PRO A C 1
ATOM 799 O O . PRO A 1 99 ? 3.833 -5.102 -18.014 1.00 94.81 99 PRO A O 1
ATOM 802 N N . ALA A 1 100 ? 4.558 -5.366 -20.122 1.00 96.38 100 ALA A N 1
ATOM 803 C CA . ALA A 1 100 ? 3.361 -6.083 -20.562 1.00 96.38 100 ALA A CA 1
ATOM 804 C C . ALA A 1 100 ? 3.185 -7.431 -19.840 1.00 96.38 100 ALA A C 1
ATOM 806 O O . ALA A 1 100 ? 2.076 -7.768 -19.429 1.00 96.38 100 ALA A O 1
ATOM 807 N N . GLU A 1 101 ? 4.277 -8.167 -19.612 1.00 96.62 101 GLU A N 1
ATOM 808 C CA . GLU A 1 101 ? 4.240 -9.442 -18.889 1.00 96.62 101 GLU A CA 1
ATOM 809 C C . GLU A 1 101 ? 3.973 -9.239 -17.397 1.00 96.62 101 GLU A C 1
ATOM 811 O O . GLU A 1 101 ? 3.206 -9.991 -16.798 1.00 96.62 101 GLU A O 1
ATOM 816 N N . VAL A 1 102 ? 4.554 -8.195 -16.798 1.00 95.94 102 VAL A N 1
ATOM 817 C CA . VAL A 1 102 ? 4.303 -7.829 -15.397 1.00 95.94 102 VAL A CA 1
ATOM 818 C C . VAL A 1 102 ? 2.827 -7.506 -15.182 1.00 95.94 102 VAL A C 1
ATOM 820 O O . VAL A 1 102 ? 2.211 -8.057 -14.270 1.00 95.94 102 VAL A O 1
ATOM 823 N N . VAL A 1 103 ? 2.253 -6.645 -16.029 1.00 95.56 103 VAL A N 1
ATOM 824 C CA . VAL A 1 103 ? 0.836 -6.266 -15.947 1.00 95.56 103 VAL A CA 1
ATOM 825 C C . VAL A 1 103 ? -0.064 -7.478 -16.167 1.00 95.56 103 VAL A C 1
ATOM 827 O O . VAL A 1 103 ? -1.010 -7.657 -15.405 1.00 95.56 103 VAL A O 1
ATOM 830 N N . ARG A 1 104 ? 0.243 -8.345 -17.143 1.00 97.00 104 ARG A N 1
ATOM 831 C CA . ARG A 1 104 ? -0.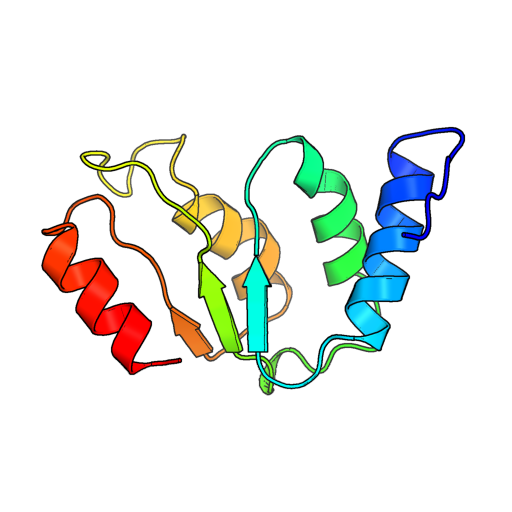508 -9.589 -17.372 1.00 97.00 104 ARG A CA 1
ATOM 832 C C . ARG A 1 104 ? -0.488 -10.491 -16.136 1.00 97.00 104 ARG A C 1
ATOM 834 O O . ARG A 1 104 ? -1.545 -10.859 -15.639 1.00 97.00 104 ARG A O 1
ATOM 841 N N . ARG A 1 105 ? 0.701 -10.794 -15.605 1.00 96.25 105 ARG A N 1
ATOM 842 C CA . ARG A 1 105 ? 0.896 -11.677 -14.443 1.00 96.25 105 ARG A CA 1
ATOM 843 C C . ARG A 1 105 ? 0.186 -11.168 -13.189 1.00 96.25 105 ARG A C 1
ATOM 845 O O . ARG A 1 105 ? -0.424 -11.954 -12.477 1.00 96.25 105 ARG A O 1
ATOM 852 N N . VAL A 1 106 ? 0.283 -9.869 -12.897 1.00 95.81 106 VAL A N 1
ATOM 853 C CA . VAL A 1 106 ? -0.399 -9.271 -11.735 1.00 95.81 106 VAL A CA 1
ATOM 854 C C . VAL A 1 106 ? -1.908 -9.181 -11.973 1.00 95.81 106 VAL A C 1
ATOM 856 O O . VAL A 1 106 ? -2.680 -9.425 -11.052 1.00 95.81 106 VAL A O 1
ATOM 859 N N . GLY A 1 107 ? -2.336 -8.886 -13.203 1.00 94.69 107 GLY A N 1
ATOM 860 C CA . GLY A 1 107 ? -3.747 -8.847 -13.582 1.00 94.69 107 GLY A CA 1
ATOM 861 C C . GLY A 1 107 ? -4.449 -10.203 -13.482 1.00 94.69 107 GLY A C 1
ATOM 862 O O . GLY A 1 107 ? -5.607 -10.247 -13.095 1.00 94.69 107 GLY A O 1
ATOM 863 N N . GLU A 1 108 ? -3.750 -11.308 -13.757 1.00 96.12 108 GLU A N 1
ATOM 864 C CA . GLU A 1 108 ? -4.259 -12.680 -13.571 1.00 96.12 108 GLU A CA 1
ATOM 865 C C . GLU A 1 108 ? -4.509 -13.047 -12.096 1.00 96.12 108 GLU A C 1
ATOM 867 O O . GLU A 1 108 ? -5.201 -14.025 -11.820 1.00 96.12 108 GLU A O 1
ATOM 872 N N . ALA A 1 109 ? -3.952 -12.284 -11.150 1.00 90.62 109 ALA A N 1
ATOM 873 C CA . ALA A 1 109 ? -4.128 -12.492 -9.714 1.00 90.62 109 ALA A CA 1
ATOM 874 C C . ALA A 1 109 ? -5.275 -11.664 -9.090 1.00 90.62 109 ALA A C 1
ATOM 876 O O . ALA A 1 109 ? -5.506 -11.790 -7.885 1.00 90.62 109 ALA A O 1
ATOM 877 N N . LEU A 1 110 ? -5.959 -10.817 -9.876 1.00 82.75 110 LEU A N 1
ATOM 878 C CA . LEU A 1 110 ? -7.146 -10.041 -9.470 1.00 82.75 110 LEU A CA 1
ATOM 879 C C . LEU A 1 110 ? -8.439 -10.851 -9.637 1.00 82.75 110 LEU A C 1
ATOM 881 O O . LEU A 1 110 ? -9.305 -10.730 -8.738 1.00 82.75 110 LEU A O 1
#

Secondary structure (DSSP, 8-state):
------SSHHHHHHHHHHHHHHH-SSEEEE--SGGGHHHHHHHHH-TT--TTT-EEEE----TT--TTSTT-HHHHHIIIIIHHHT--EEE---TTS-HHHHHHHHHTT-

Radius of gyration: 14.84 Å; Cα contacts (8 Å, |Δi|>4): 139; chains: 1; bounding box: 38×34×36 Å

pLDDT: mean 93.71, std 3.89, range [77.69, 97.94]